Protein AF-A0AA97DB67-F1 (afdb_monomer_lite)

Structure (mmCIF, N/CA/C/O backbone):
data_AF-A0AA97DB67-F1
#
_entry.id   AF-A0AA97DB67-F1
#
loop_
_atom_site.group_PDB
_atom_site.id
_atom_site.type_symbol
_atom_site.label_atom_id
_atom_site.label_alt_id
_atom_site.label_comp_id
_atom_site.label_asym_id
_atom_site.label_entity_id
_atom_site.label_seq_id
_atom_site.pdbx_PDB_ins_code
_atom_site.Cartn_x
_atom_site.Cartn_y
_atom_site.Cartn_z
_atom_site.occupancy
_atom_site.B_iso_or_equiv
_atom_site.auth_seq_id
_atom_site.auth_comp_id
_atom_site.auth_asym_id
_atom_site.auth_atom_id
_atom_site.pdbx_PDB_model_num
ATOM 1 N N . MET A 1 1 ? -41.137 -0.841 46.042 1.00 40.62 1 MET A N 1
ATOM 2 C CA . MET A 1 1 ? -40.126 -1.482 45.175 1.00 40.62 1 MET A CA 1
ATOM 3 C C . MET A 1 1 ? -39.428 -0.383 44.397 1.00 40.62 1 MET A C 1
ATOM 5 O O . MET A 1 1 ? -40.043 0.208 43.521 1.00 40.62 1 MET A O 1
ATOM 9 N N . CYS A 1 2 ? -38.205 -0.026 44.783 1.00 34.84 2 CYS A N 1
ATOM 10 C CA . CYS A 1 2 ? -37.429 0.977 44.059 1.00 34.84 2 CYS A CA 1
ATOM 11 C C . CYS A 1 2 ? -36.874 0.317 42.796 1.00 34.84 2 CYS A C 1
ATOM 13 O O . CYS A 1 2 ? -36.071 -0.610 42.896 1.00 34.84 2 CYS A O 1
ATOM 15 N N . ALA A 1 3 ? -37.330 0.759 41.625 1.00 38.16 3 ALA A N 1
ATOM 16 C CA . ALA A 1 3 ? -36.708 0.386 40.365 1.00 38.16 3 ALA A CA 1
ATOM 17 C C . ALA A 1 3 ? -35.251 0.862 40.405 1.00 38.16 3 ALA A C 1
ATOM 19 O O . ALA A 1 3 ? -34.990 2.060 40.532 1.00 38.16 3 ALA A O 1
ATOM 20 N N . GLN A 1 4 ? -34.300 -0.072 40.361 1.00 34.00 4 GLN A N 1
ATOM 21 C CA . GLN A 1 4 ? -32.904 0.301 40.188 1.00 34.00 4 GLN A CA 1
ATOM 22 C C . GLN A 1 4 ? -32.753 0.975 38.819 1.00 34.00 4 GLN A C 1
ATOM 24 O O . GLN A 1 4 ? -33.283 0.456 37.831 1.00 34.00 4 GLN A O 1
ATOM 29 N N . PRO A 1 5 ? -32.057 2.120 38.724 1.00 38.72 5 PRO A N 1
ATOM 30 C CA . PRO A 1 5 ? -31.738 2.696 37.433 1.00 38.72 5 PRO A CA 1
ATOM 31 C C . PRO A 1 5 ? -30.864 1.698 36.671 1.00 38.72 5 PRO A C 1
ATOM 33 O O . PRO A 1 5 ? -29.766 1.354 37.107 1.00 38.72 5 PRO A O 1
ATOM 36 N N . ASN A 1 6 ? -31.382 1.219 35.541 1.00 38.25 6 ASN A N 1
ATOM 37 C CA . ASN A 1 6 ? -30.631 0.445 34.564 1.00 38.25 6 ASN A CA 1
ATOM 38 C C . ASN A 1 6 ? -29.360 1.247 34.225 1.00 38.25 6 ASN A C 1
ATOM 40 O O . ASN A 1 6 ? -29.502 2.403 33.802 1.00 38.25 6 ASN A O 1
ATOM 44 N N . PRO A 1 7 ? -28.138 0.731 34.461 1.00 40.41 7 PRO A N 1
ATOM 45 C CA . PRO A 1 7 ? -26.927 1.476 34.164 1.00 40.41 7 PRO A CA 1
ATOM 46 C C . PRO A 1 7 ? -26.903 1.699 32.658 1.00 40.41 7 PRO A C 1
ATOM 48 O O . PRO A 1 7 ? -26.677 0.776 31.880 1.00 40.41 7 PRO A O 1
ATOM 51 N N . ALA A 1 8 ? -27.212 2.930 32.247 1.00 41.78 8 ALA A N 1
ATOM 52 C CA . ALA A 1 8 ? -27.147 3.348 30.863 1.00 41.78 8 ALA A CA 1
ATOM 53 C C . ALA A 1 8 ? -25.780 2.927 30.323 1.00 41.78 8 ALA A C 1
ATOM 55 O O . ALA A 1 8 ? -24.752 3.412 30.804 1.00 41.78 8 ALA A O 1
ATOM 56 N N . ALA A 1 9 ? -25.792 1.985 29.376 1.00 40.84 9 ALA A N 1
ATOM 57 C CA . ALA A 1 9 ? -24.612 1.526 28.669 1.00 40.84 9 ALA A CA 1
ATOM 58 C C . ALA A 1 9 ? -23.765 2.750 28.320 1.00 40.84 9 ALA A C 1
ATOM 60 O O . ALA A 1 9 ? -24.252 3.694 27.692 1.00 40.84 9 ALA A O 1
ATOM 61 N N . THR A 1 10 ? -22.526 2.775 28.799 1.00 45.34 10 THR A N 1
ATOM 62 C CA . THR A 1 10 ? -21.541 3.808 28.490 1.00 45.34 10 THR A CA 1
ATOM 63 C C . THR A 1 10 ? -21.271 3.783 26.982 1.00 45.34 10 THR A C 1
ATOM 65 O O . THR A 1 10 ? -20.355 3.117 26.514 1.00 45.34 10 THR A O 1
ATOM 68 N N . LYS A 1 11 ? -22.123 4.478 26.215 1.00 52.59 11 LYS A N 1
ATOM 69 C CA . LYS A 1 11 ? -22.140 4.597 24.746 1.00 52.59 11 LYS A CA 1
ATOM 70 C C . LYS A 1 11 ? -20.952 5.414 24.210 1.00 52.59 11 LYS A C 1
ATOM 72 O O . LYS A 1 11 ? -21.162 6.433 23.573 1.00 52.59 11 LYS A O 1
ATOM 77 N N . ASN A 1 12 ? -19.712 5.033 24.516 1.00 57.47 12 ASN A N 1
ATOM 78 C CA . ASN A 1 12 ? -18.525 5.731 23.997 1.00 57.47 12 ASN A CA 1
ATOM 79 C C . ASN A 1 12 ? -17.340 4.806 23.655 1.00 57.47 12 ASN A C 1
ATOM 81 O O . ASN A 1 12 ? -16.305 5.313 23.231 1.00 57.47 12 ASN A O 1
ATOM 85 N N . GLU A 1 13 ? -17.436 3.482 23.841 1.00 63.50 13 GLU A N 1
ATOM 86 C CA . GLU A 1 13 ? -16.344 2.583 23.435 1.00 63.50 13 GLU A CA 1
ATOM 87 C C . GLU A 1 13 ? -16.399 2.348 21.921 1.00 63.50 13 GLU A C 1
ATOM 89 O O . GLU A 1 13 ? -17.410 1.890 21.386 1.00 63.50 13 GLU A O 1
ATOM 94 N N . ILE A 1 14 ? -15.306 2.682 21.235 1.00 76.25 14 ILE A N 1
ATOM 95 C CA . ILE A 1 14 ? -15.125 2.392 19.814 1.00 76.25 14 ILE A CA 1
ATOM 96 C C . ILE A 1 14 ? -14.555 0.981 19.724 1.00 76.25 14 ILE A C 1
ATOM 98 O O . ILE A 1 14 ? -13.436 0.747 20.180 1.00 76.25 14 ILE A O 1
ATOM 102 N N . GLN A 1 15 ? -15.287 0.036 19.137 1.00 78.00 15 GLN A N 1
ATOM 103 C CA . GLN A 1 15 ? -14.763 -1.319 18.951 1.00 78.00 15 GLN A CA 1
ATOM 104 C C . GLN A 1 15 ? -14.111 -1.433 17.576 1.00 78.00 15 GLN A C 1
ATOM 106 O O . GLN A 1 15 ? -14.716 -1.089 16.562 1.00 78.00 15 GLN A O 1
ATOM 111 N N . VAL A 1 16 ? -12.882 -1.938 17.537 1.00 78.56 16 VAL A N 1
ATOM 112 C CA . VAL A 1 16 ? -12.232 -2.323 16.283 1.00 78.56 16 VAL A CA 1
ATOM 113 C C . VAL A 1 16 ? -12.739 -3.710 15.912 1.00 78.56 16 VAL A C 1
ATOM 115 O O . VAL A 1 16 ? -12.598 -4.647 16.695 1.00 78.56 16 VAL A O 1
ATOM 118 N N . VAL A 1 17 ? -13.327 -3.851 14.727 1.00 80.56 17 VAL A N 1
ATOM 119 C CA . VAL A 1 17 ? -13.789 -5.141 14.209 1.00 80.56 17 VAL A CA 1
ATOM 120 C C . VAL A 1 17 ? -13.144 -5.463 12.874 1.00 80.56 17 VAL A C 1
ATOM 122 O O . VAL A 1 17 ? -12.945 -4.593 12.023 1.00 80.56 17 VAL A O 1
ATOM 125 N N . SER A 1 18 ? -12.841 -6.745 12.674 1.00 79.25 18 SER A N 1
ATOM 126 C CA . SER A 1 18 ? -12.440 -7.230 11.358 1.00 79.25 18 SER A CA 1
ATOM 127 C C . SER A 1 18 ? -13.618 -7.113 10.392 1.00 79.25 18 SER A C 1
ATOM 129 O O . SER A 1 18 ? -14.751 -7.479 10.711 1.00 79.25 18 SER A O 1
ATOM 131 N N . ALA A 1 19 ? -13.349 -6.593 9.200 1.00 71.06 19 ALA A N 1
ATOM 132 C CA . ALA A 1 19 ? -14.320 -6.533 8.121 1.00 71.06 19 ALA A CA 1
ATOM 133 C C . ALA A 1 19 ? -14.323 -7.814 7.266 1.00 71.06 19 ALA A C 1
ATOM 135 O O . ALA A 1 19 ? -15.286 -8.036 6.545 1.00 71.06 19 ALA A O 1
ATOM 136 N N . GLY A 1 20 ? -13.308 -8.681 7.373 1.00 65.88 20 GLY A N 1
ATOM 137 C CA . GLY A 1 20 ? -13.280 -9.959 6.651 1.00 65.88 20 GLY A CA 1
ATOM 138 C C . GLY A 1 20 ? -13.068 -9.827 5.139 1.00 65.88 20 GLY A C 1
ATOM 139 O O . GLY A 1 20 ? -13.619 -10.620 4.382 1.00 65.88 20 GLY A O 1
ATOM 140 N N . ASN A 1 21 ? -12.268 -8.847 4.697 1.00 78.56 21 ASN A N 1
ATOM 141 C CA . ASN A 1 21 ? -11.981 -8.568 3.284 1.00 78.56 21 ASN A CA 1
ATOM 142 C C . ASN A 1 21 ? -13.246 -8.265 2.458 1.00 78.56 21 ASN A C 1
ATOM 144 O O . ASN A 1 21 ? -13.467 -8.879 1.411 1.00 78.56 21 ASN A O 1
ATOM 148 N N . VAL A 1 22 ? -14.071 -7.315 2.916 1.00 80.25 22 VAL A N 1
ATOM 149 C CA . VAL A 1 22 ? -15.245 -6.873 2.142 1.00 80.25 22 VAL A CA 1
ATOM 150 C C . VAL A 1 22 ? -14.755 -6.274 0.820 1.00 80.25 22 VAL A C 1
ATOM 152 O O . VAL A 1 22 ? -13.939 -5.350 0.866 1.00 80.25 22 VAL A O 1
ATOM 155 N N . PRO A 1 23 ? -15.205 -6.777 -0.344 1.00 77.31 23 PRO A N 1
ATOM 156 C CA . PRO A 1 23 ? -14.847 -6.193 -1.632 1.00 77.31 23 PRO A CA 1
ATOM 157 C C . PRO A 1 23 ? -15.266 -4.723 -1.704 1.00 77.31 23 PRO A C 1
ATOM 159 O O . PRO A 1 23 ? -16.354 -4.371 -1.246 1.00 77.31 23 PRO A O 1
ATOM 162 N N . THR A 1 24 ? -14.425 -3.873 -2.291 1.00 72.69 24 THR A N 1
ATOM 163 C CA . THR A 1 24 ? -14.789 -2.476 -2.555 1.00 72.69 24 THR A CA 1
ATOM 164 C C . THR A 1 24 ? -15.563 -2.403 -3.874 1.00 72.69 24 THR A C 1
ATOM 166 O O . THR A 1 24 ? -15.276 -3.143 -4.817 1.00 72.69 24 THR A O 1
ATOM 169 N N . SER A 1 25 ? -16.607 -1.573 -3.937 1.00 60.91 25 SER A N 1
ATOM 170 C CA . SER A 1 25 ? -17.470 -1.470 -5.126 1.00 60.91 25 SER A CA 1
ATOM 171 C C . SER A 1 25 ? -16.945 -0.495 -6.178 1.00 60.91 25 SER A C 1
ATOM 173 O O . SER A 1 25 ? -17.447 -0.495 -7.298 1.00 60.91 25 SER A O 1
ATOM 175 N N . ASN A 1 26 ? -15.979 0.359 -5.823 1.00 53.38 26 ASN A N 1
ATOM 176 C CA . ASN A 1 26 ? -15.767 1.615 -6.545 1.00 53.38 26 ASN A CA 1
ATOM 177 C C . ASN A 1 26 ? -14.457 1.704 -7.331 1.00 53.38 26 ASN A C 1
ATOM 179 O O . ASN A 1 26 ? -14.334 2.610 -8.151 1.00 53.38 26 ASN A O 1
ATOM 183 N N . TYR A 1 27 ? -13.502 0.787 -7.150 1.00 55.12 27 TYR A N 1
ATOM 184 C CA . TYR A 1 27 ? -12.244 0.846 -7.897 1.00 55.12 27 TYR A CA 1
ATOM 185 C C . TYR A 1 27 ? -11.541 -0.518 -7.949 1.00 55.12 27 TYR A C 1
ATOM 187 O O . TYR A 1 27 ? -10.580 -0.786 -7.234 1.00 55.12 27 TYR A O 1
ATOM 195 N N . TYR A 1 28 ? -12.034 -1.422 -8.799 1.00 56.22 28 TYR A N 1
ATOM 196 C CA . TYR A 1 28 ? -11.267 -2.615 -9.155 1.00 56.22 28 TYR A CA 1
ATOM 197 C C . TYR A 1 28 ? -10.369 -2.276 -10.343 1.00 56.22 28 TYR A C 1
ATOM 199 O O . TYR A 1 28 ? -10.778 -2.427 -11.493 1.00 56.22 28 TYR A O 1
ATOM 207 N N . ASP A 1 29 ? -9.150 -1.811 -10.071 1.00 65.62 29 ASP A N 1
ATOM 208 C CA . ASP A 1 29 ? -8.084 -1.935 -11.058 1.00 65.62 29 ASP A CA 1
ATOM 209 C C . ASP A 1 29 ? -7.429 -3.316 -10.867 1.00 65.62 29 ASP A C 1
ATOM 211 O O . ASP A 1 29 ? -6.634 -3.494 -9.934 1.00 65.62 29 ASP A O 1
ATOM 215 N N . PRO A 1 30 ? -7.743 -4.318 -11.719 1.00 68.31 30 PRO A N 1
ATOM 216 C CA . PRO A 1 30 ? -7.168 -5.659 -11.608 1.00 68.31 30 PRO A CA 1
ATOM 217 C C . PRO A 1 30 ? -5.641 -5.646 -11.605 1.00 68.31 30 PRO A C 1
ATOM 219 O O . PRO A 1 30 ? -5.017 -6.593 -11.126 1.00 68.31 30 PRO A O 1
ATOM 222 N N . LYS A 1 31 ? -5.027 -4.589 -12.143 1.00 73.81 31 LYS A N 1
ATOM 223 C CA . LYS A 1 31 ? -3.583 -4.482 -12.262 1.00 73.81 31 LYS A CA 1
ATOM 224 C C . LYS A 1 31 ? -2.894 -4.133 -10.943 1.00 73.81 31 LYS A C 1
ATOM 226 O O . LYS A 1 31 ? -1.682 -4.320 -10.874 1.00 73.81 31 LYS A O 1
ATOM 231 N N . LEU A 1 32 ? -3.603 -3.601 -9.941 1.00 76.75 32 LEU A N 1
ATOM 232 C CA . LEU A 1 32 ? -3.024 -3.173 -8.653 1.00 76.75 32 LEU A CA 1
ATOM 233 C C . LEU A 1 32 ? -3.043 -4.281 -7.593 1.00 76.75 32 LEU A C 1
ATOM 235 O O . LEU A 1 32 ? -2.363 -4.179 -6.576 1.00 76.75 32 LEU A O 1
ATOM 239 N N . GLY A 1 33 ? -3.807 -5.347 -7.835 1.00 82.44 33 GLY A N 1
ATOM 240 C CA . GLY A 1 33 ? -4.113 -6.377 -6.850 1.00 82.44 33 GLY A CA 1
ATOM 241 C C . GLY A 1 33 ? -5.518 -6.213 -6.269 1.00 82.44 33 GLY A C 1
ATOM 242 O O . GLY A 1 33 ? -6.233 -5.252 -6.540 1.00 82.44 33 GLY A O 1
ATOM 243 N N . LYS A 1 34 ? -5.957 -7.199 -5.483 1.00 88.31 34 LYS A N 1
ATOM 244 C CA . LYS A 1 34 ? -7.304 -7.192 -4.901 1.00 88.31 34 LYS A CA 1
ATOM 245 C C . LYS A 1 34 ? -7.380 -6.167 -3.765 1.00 88.31 34 LYS A C 1
ATOM 247 O O . LYS A 1 34 ? -6.725 -6.363 -2.745 1.00 88.31 34 LYS A O 1
ATOM 252 N N . ILE A 1 35 ? -8.207 -5.135 -3.920 1.00 89.00 35 ILE A N 1
ATOM 253 C CA . ILE A 1 35 ? -8.467 -4.095 -2.912 1.00 89.00 35 ILE A CA 1
ATOM 254 C C . ILE A 1 35 ? -9.733 -4.448 -2.111 1.00 89.00 35 ILE A C 1
ATOM 256 O O . ILE A 1 35 ? -10.710 -4.958 -2.665 1.00 89.00 35 ILE A O 1
ATOM 260 N N . VAL A 1 36 ? -9.695 -4.257 -0.791 1.00 89.31 36 VAL A N 1
ATOM 261 C CA . VAL A 1 36 ? -10.745 -4.657 0.161 1.00 89.31 36 VAL A CA 1
ATOM 262 C C . VAL A 1 36 ? -10.819 -3.697 1.350 1.00 89.31 36 VAL A C 1
ATOM 264 O O . VAL A 1 36 ? -9.853 -3.015 1.676 1.00 89.31 36 VAL A O 1
ATOM 267 N N . TYR A 1 37 ? -11.925 -3.732 2.089 1.00 87.06 37 TYR A N 1
ATOM 268 C CA . TYR A 1 37 ? -11.957 -3.248 3.469 1.00 87.06 37 TYR A CA 1
ATOM 269 C C . TYR A 1 37 ? -11.566 -4.386 4.422 1.00 87.06 37 TYR A C 1
ATOM 271 O O . TYR A 1 37 ? -12.272 -5.396 4.526 1.00 87.06 37 TYR A O 1
ATOM 279 N N . LYS A 1 38 ? -10.446 -4.230 5.142 1.00 87.12 38 LYS A N 1
ATOM 280 C CA . LYS A 1 38 ? -9.985 -5.197 6.164 1.00 87.12 38 LYS A CA 1
ATOM 281 C C . LYS A 1 38 ? -10.529 -4.922 7.557 1.00 87.12 38 LYS A C 1
ATOM 283 O O . LYS A 1 38 ? -10.743 -5.858 8.331 1.00 87.12 38 LYS A O 1
ATOM 288 N N . THR A 1 39 ? -10.807 -3.657 7.849 1.00 82.00 39 THR A N 1
ATOM 289 C CA . THR A 1 39 ? -11.108 -3.193 9.202 1.00 82.00 39 THR A CA 1
ATOM 290 C C . THR A 1 39 ? -12.284 -2.229 9.190 1.00 82.00 39 THR A C 1
ATOM 292 O O . THR A 1 39 ? -12.458 -1.443 8.260 1.00 82.00 39 THR A O 1
ATOM 295 N N . ALA A 1 40 ? -13.097 -2.292 10.238 1.00 84.31 40 ALA A N 1
ATOM 296 C CA . ALA A 1 40 ? -14.152 -1.331 10.503 1.00 84.31 40 ALA A CA 1
ATOM 297 C C . ALA A 1 40 ? -14.166 -0.954 11.990 1.00 84.31 40 ALA A C 1
ATOM 299 O O . ALA A 1 40 ? -13.709 -1.708 12.849 1.00 84.31 40 ALA A O 1
ATOM 300 N N . LEU A 1 41 ? -14.711 0.217 12.290 1.00 81.50 41 LEU A N 1
ATOM 301 C CA . LEU A 1 41 ? -14.983 0.685 13.640 1.00 81.50 41 LEU A CA 1
ATOM 302 C C . LEU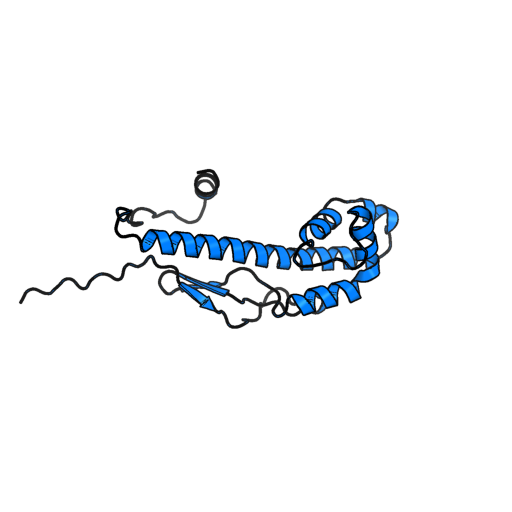 A 1 41 ? -16.481 0.564 13.918 1.00 81.50 41 LEU A C 1
ATOM 304 O O . LEU A 1 41 ? -17.299 1.082 13.161 1.00 81.50 41 LEU A O 1
ATOM 308 N N . LEU A 1 42 ? -16.849 -0.095 15.012 1.00 79.12 42 LEU A N 1
ATOM 309 C CA . LEU A 1 42 ? -18.200 -0.026 15.557 1.00 79.12 42 LEU A CA 1
ATOM 310 C C . LEU A 1 42 ? -18.274 1.151 16.523 1.00 79.12 42 LEU A C 1
ATOM 312 O O . LEU A 1 42 ? -17.622 1.154 17.569 1.00 79.12 42 LEU A O 1
ATOM 316 N N . VAL A 1 43 ? -19.095 2.134 16.175 1.00 75.00 43 VAL A N 1
ATOM 317 C CA . VAL A 1 43 ? -19.375 3.305 17.006 1.00 75.00 43 VAL A CA 1
ATOM 318 C C . VAL A 1 43 ? -20.873 3.324 17.251 1.00 75.00 43 VAL A C 1
ATOM 320 O O . VAL A 1 43 ? -21.651 3.388 16.310 1.00 75.00 43 VAL A O 1
ATOM 323 N N . ASN A 1 44 ? -21.299 3.213 18.511 1.00 71.69 44 ASN A N 1
ATOM 324 C CA . ASN A 1 44 ? -22.722 3.193 18.887 1.00 71.69 44 ASN A CA 1
ATOM 325 C C . ASN A 1 44 ? -23.571 2.112 18.185 1.00 71.69 44 ASN A C 1
ATOM 327 O O . ASN A 1 44 ? -24.779 2.275 18.039 1.00 71.69 44 ASN A O 1
ATOM 331 N N . GLY A 1 45 ? -22.952 0.996 17.791 1.00 71.56 45 GLY A N 1
ATOM 332 C CA . GLY A 1 45 ? -23.613 -0.089 17.057 1.00 71.56 45 GLY A CA 1
ATOM 333 C C . GLY A 1 45 ? -23.602 0.082 15.534 1.00 71.56 45 GLY A C 1
ATOM 334 O O . GLY A 1 45 ? -24.000 -0.841 14.830 1.00 71.56 45 GLY A O 1
ATOM 335 N N . GLU A 1 46 ? -23.097 1.203 15.017 1.00 77.31 46 GLU A N 1
ATOM 336 C CA . GLU A 1 46 ? -22.949 1.444 13.582 1.00 77.31 46 GLU A CA 1
ATOM 337 C C . GLU A 1 46 ? -21.551 1.053 13.099 1.00 77.31 46 GLU A C 1
ATOM 339 O O . GLU A 1 46 ? -20.536 1.428 13.696 1.00 77.31 46 GLU A O 1
ATOM 344 N N . LYS A 1 47 ? -21.494 0.289 12.003 1.00 81.94 47 LYS A N 1
ATOM 345 C CA . LYS A 1 47 ? -20.249 -0.190 11.395 1.00 81.94 47 LYS A CA 1
ATOM 346 C C . LYS A 1 47 ? -19.723 0.837 10.394 1.00 81.94 47 LYS A C 1
ATOM 348 O O . LYS A 1 47 ? -20.345 1.078 9.366 1.00 81.94 47 LYS A O 1
ATOM 353 N N . ASN A 1 48 ? -18.542 1.374 10.673 1.00 83.00 48 ASN A N 1
ATOM 354 C CA . ASN A 1 48 ? -17.850 2.363 9.856 1.00 83.00 48 ASN A CA 1
ATOM 355 C C . ASN A 1 48 ? -16.595 1.719 9.265 1.00 83.00 48 ASN A C 1
ATOM 357 O O . ASN A 1 48 ? -15.637 1.461 9.994 1.00 83.00 48 ASN A O 1
ATOM 361 N N . TYR A 1 49 ? -16.601 1.400 7.971 1.00 86.69 49 TYR A N 1
ATOM 362 C CA . TYR A 1 49 ? -15.410 0.859 7.312 1.00 86.69 49 TYR A CA 1
ATOM 363 C C . TYR A 1 49 ? -14.280 1.889 7.318 1.00 86.69 49 TYR A C 1
ATOM 365 O O . TYR A 1 49 ? -14.519 3.088 7.173 1.00 86.69 49 TYR A O 1
ATOM 373 N N . LEU A 1 50 ? -13.058 1.408 7.531 1.00 89.50 50 LEU A N 1
ATOM 374 C CA . LEU A 1 50 ? -11.861 2.219 7.349 1.00 89.50 50 LEU A CA 1
ATOM 375 C C . LEU A 1 50 ? -11.519 2.350 5.854 1.00 89.50 50 LEU A C 1
ATOM 377 O O . LEU A 1 50 ? -12.289 1.901 5.007 1.00 89.50 50 LEU A O 1
ATOM 381 N N . PHE A 1 51 ? -10.386 2.972 5.525 1.00 90.69 51 PHE A N 1
ATOM 382 C CA . PHE A 1 51 ? -9.959 3.134 4.137 1.00 90.69 51 PHE A CA 1
ATOM 383 C C . PHE A 1 51 ? -9.651 1.791 3.463 1.00 90.69 51 PHE A C 1
ATOM 385 O O . PHE A 1 51 ? -9.457 0.765 4.127 1.00 90.69 51 PHE A O 1
ATOM 392 N N . GLU A 1 52 ? -9.630 1.814 2.135 1.00 90.31 52 GLU A N 1
ATOM 393 C CA . GLU A 1 52 ? -9.387 0.648 1.294 1.00 90.31 52 GLU A CA 1
ATOM 394 C C . GLU A 1 52 ? -7.935 0.188 1.394 1.00 90.31 52 GLU A C 1
ATOM 396 O O . GLU A 1 52 ? -7.020 0.998 1.500 1.00 90.31 52 GLU A O 1
ATOM 401 N N . THR A 1 53 ? -7.702 -1.124 1.366 1.00 91.56 53 THR A N 1
ATOM 402 C CA . THR A 1 53 ? -6.341 -1.660 1.419 1.00 91.56 53 THR A CA 1
ATOM 403 C C . THR A 1 53 ? -6.163 -2.903 0.558 1.00 91.56 53 THR A C 1
ATOM 405 O O . THR A 1 53 ? -7.133 -3.535 0.134 1.00 91.56 53 THR A O 1
ATOM 408 N N . PHE A 1 54 ? -4.917 -3.286 0.274 1.00 92.00 54 PHE A N 1
ATOM 409 C CA . PHE A 1 54 ? -4.644 -4.523 -0.456 1.00 92.00 54 PHE A CA 1
ATOM 410 C C . PHE A 1 54 ? -4.997 -5.740 0.392 1.00 92.00 54 PHE A C 1
ATOM 412 O O . PHE A 1 54 ? -4.524 -5.870 1.520 1.00 92.00 54 PHE A O 1
ATOM 419 N N . ALA A 1 55 ? -5.755 -6.685 -0.167 1.00 90.94 55 ALA A N 1
ATOM 420 C CA . ALA A 1 55 ? -6.034 -7.978 0.452 1.00 90.94 55 ALA A CA 1
ATOM 421 C C . ALA A 1 55 ? -4.728 -8.709 0.800 1.00 90.94 55 ALA A C 1
ATOM 423 O O . ALA A 1 55 ? -4.569 -9.174 1.930 1.00 90.94 55 ALA A O 1
ATOM 424 N N . ASP A 1 56 ? -3.776 -8.701 -0.134 1.00 91.81 56 ASP A N 1
ATOM 425 C CA . ASP A 1 56 ? -2.413 -9.204 0.030 1.00 91.81 56 ASP A CA 1
ATOM 426 C C . ASP A 1 56 ? -1.410 -8.123 -0.418 1.00 91.81 56 ASP A C 1
ATOM 428 O O . ASP A 1 56 ? -1.163 -7.970 -1.619 1.00 91.81 56 ASP A O 1
ATOM 432 N N . PRO A 1 57 ? -0.864 -7.332 0.526 1.00 92.81 57 PRO A N 1
ATOM 433 C CA . PRO A 1 57 ? 0.108 -6.294 0.208 1.00 92.81 57 PRO A CA 1
ATOM 434 C C . PRO A 1 57 ? 1.371 -6.854 -0.450 1.00 92.81 57 PRO A C 1
ATOM 436 O O . PRO A 1 57 ? 1.855 -6.270 -1.413 1.00 92.81 57 PRO A O 1
ATOM 439 N N . ALA A 1 58 ? 1.888 -7.996 0.011 1.00 93.56 58 ALA A N 1
ATOM 440 C CA . ALA A 1 58 ? 3.120 -8.566 -0.531 1.00 93.56 58 ALA A CA 1
ATOM 441 C C . ALA A 1 58 ? 2.946 -8.928 -2.013 1.00 93.56 58 ALA A C 1
ATOM 443 O O . ALA A 1 58 ? 3.754 -8.523 -2.851 1.00 93.56 58 ALA A O 1
ATOM 444 N N . ALA A 1 59 ? 1.832 -9.586 -2.349 1.00 92.38 59 ALA A N 1
ATOM 445 C CA . ALA A 1 59 ? 1.491 -9.882 -3.735 1.00 92.38 59 ALA A CA 1
ATOM 446 C C . ALA A 1 59 ? 1.286 -8.610 -4.578 1.00 92.38 59 ALA A C 1
ATOM 448 O O . ALA A 1 59 ? 1.691 -8.583 -5.740 1.00 92.38 59 ALA A O 1
ATOM 449 N N . ALA A 1 60 ? 0.692 -7.552 -4.012 1.00 93.38 60 ALA A N 1
ATOM 450 C CA . ALA A 1 60 ? 0.506 -6.275 -4.705 1.00 93.38 60 ALA A CA 1
ATOM 451 C C . ALA A 1 60 ? 1.850 -5.594 -5.031 1.00 93.38 60 ALA A C 1
ATOM 453 O O . ALA A 1 60 ? 2.084 -5.195 -6.173 1.00 93.38 60 ALA A O 1
ATOM 454 N N . PHE A 1 61 ? 2.770 -5.536 -4.062 1.00 95.38 61 PHE A N 1
ATOM 455 C CA . PHE A 1 61 ? 4.128 -5.024 -4.267 1.00 95.38 61 PHE A CA 1
ATOM 456 C C . PHE A 1 61 ? 4.885 -5.827 -5.333 1.00 95.38 61 PHE A C 1
ATOM 458 O O . PHE A 1 61 ? 5.503 -5.240 -6.224 1.00 95.38 61 PHE A O 1
ATOM 465 N N . ASP A 1 62 ? 4.813 -7.158 -5.290 1.00 93.62 62 ASP A N 1
ATOM 466 C CA . ASP A 1 62 ? 5.458 -8.020 -6.284 1.00 93.62 62 ASP A CA 1
ATOM 467 C C . ASP A 1 62 ? 4.864 -7.852 -7.687 1.00 93.62 62 ASP A C 1
ATOM 469 O O . ASP A 1 62 ? 5.600 -7.851 -8.679 1.00 93.62 62 ASP A O 1
ATOM 473 N N . ALA A 1 63 ? 3.542 -7.698 -7.788 1.00 92.69 63 ALA A N 1
ATOM 474 C CA . ALA A 1 63 ? 2.861 -7.464 -9.055 1.00 92.69 63 ALA A CA 1
ATOM 475 C C . ALA A 1 63 ? 3.303 -6.137 -9.684 1.00 92.69 63 ALA A C 1
ATOM 477 O O . ALA A 1 63 ? 3.691 -6.113 -10.853 1.00 92.69 63 ALA A O 1
ATOM 478 N N . VAL A 1 64 ? 3.325 -5.055 -8.901 1.00 94.00 64 VAL A N 1
ATOM 479 C CA . VAL A 1 64 ? 3.743 -3.727 -9.369 1.00 94.00 64 VAL A CA 1
ATOM 480 C C . VAL A 1 64 ? 5.215 -3.706 -9.776 1.00 94.00 64 VAL A C 1
ATOM 482 O O . VAL A 1 64 ? 5.541 -3.201 -10.849 1.00 94.00 64 VAL A O 1
ATOM 485 N N . LYS A 1 65 ? 6.104 -4.345 -9.004 1.00 94.56 65 LYS A N 1
ATOM 486 C CA . LYS A 1 65 ? 7.523 -4.492 -9.378 1.00 94.56 65 LYS A CA 1
ATOM 487 C C . LYS A 1 65 ? 7.714 -5.148 -10.737 1.00 94.56 65 LYS A C 1
ATOM 489 O O . LYS A 1 65 ? 8.566 -4.717 -11.506 1.00 94.56 65 LYS A O 1
ATOM 494 N N . LYS A 1 66 ? 6.944 -6.201 -11.025 1.00 92.75 66 LYS A N 1
ATOM 495 C CA . LYS A 1 66 ? 7.022 -6.932 -12.297 1.00 92.75 66 LYS A CA 1
ATOM 496 C C . LYS A 1 66 ? 6.416 -6.128 -13.444 1.00 92.75 66 LYS A C 1
ATOM 498 O O . LYS A 1 66 ? 7.009 -6.061 -14.516 1.00 92.75 66 LYS A O 1
ATOM 503 N N . ARG A 1 67 ? 5.247 -5.524 -13.218 1.00 91.94 67 ARG A N 1
ATOM 504 C CA . ARG A 1 67 ? 4.493 -4.758 -14.219 1.00 91.94 67 ARG A CA 1
ATOM 505 C C . ARG A 1 67 ? 5.239 -3.495 -14.655 1.00 91.94 67 ARG A C 1
ATOM 507 O O . ARG A 1 67 ? 5.347 -3.232 -15.852 1.00 91.94 67 ARG A O 1
ATOM 514 N N . ASP A 1 68 ? 5.796 -2.762 -13.691 1.00 91.44 68 ASP A N 1
ATOM 515 C CA . ASP A 1 68 ? 6.337 -1.412 -13.890 1.00 91.44 68 ASP A CA 1
ATOM 516 C C . ASP A 1 68 ? 7.850 -1.326 -13.694 1.00 91.44 68 ASP A C 1
ATOM 518 O O . ASP A 1 68 ? 8.381 -0.250 -13.435 1.00 91.44 68 ASP A O 1
ATOM 522 N N . ALA A 1 69 ? 8.563 -2.444 -13.856 1.00 91.81 69 ALA A N 1
ATOM 523 C CA . ALA A 1 69 ? 10.001 -2.550 -13.599 1.00 91.81 69 ALA A CA 1
ATOM 524 C C . ALA A 1 69 ? 10.831 -1.412 -14.227 1.00 91.81 69 ALA A C 1
ATOM 526 O O . ALA A 1 69 ? 11.700 -0.843 -13.569 1.00 91.81 69 ALA A O 1
ATOM 527 N N . ALA A 1 70 ? 10.545 -1.053 -15.484 1.00 88.69 70 ALA A N 1
ATOM 528 C CA . ALA A 1 70 ? 11.273 -0.005 -16.200 1.00 88.69 70 ALA A CA 1
ATOM 529 C C . ALA A 1 70 ? 11.056 1.386 -15.581 1.00 88.69 70 ALA A C 1
ATOM 531 O O . ALA A 1 70 ? 12.017 2.113 -15.333 1.00 88.69 70 ALA A O 1
ATOM 532 N N . TYR A 1 71 ? 9.805 1.733 -15.283 1.00 90.12 71 TYR A N 1
ATOM 533 C CA . TYR A 1 71 ? 9.470 3.016 -14.675 1.00 90.12 71 TYR A CA 1
ATOM 534 C C . TYR A 1 71 ? 9.939 3.087 -13.213 1.00 90.12 71 TYR A C 1
ATOM 536 O O . TYR A 1 71 ? 10.478 4.098 -12.770 1.00 90.12 71 TYR A O 1
ATOM 544 N N . LEU A 1 72 ? 9.845 1.982 -12.471 1.00 92.88 72 LEU A N 1
ATOM 545 C CA . LEU A 1 72 ? 10.386 1.881 -11.117 1.00 92.88 72 LEU A CA 1
ATOM 546 C C . LEU A 1 72 ? 11.916 1.984 -11.084 1.00 92.88 72 LEU A C 1
ATOM 548 O O . LEU A 1 72 ? 12.435 2.572 -10.143 1.00 92.88 72 LEU A O 1
ATOM 552 N N . SER A 1 73 ? 12.634 1.476 -12.093 1.00 92.12 73 SER A N 1
ATOM 553 C CA . SER A 1 73 ? 14.088 1.685 -12.238 1.00 92.12 73 SER A CA 1
ATOM 554 C C . SER A 1 73 ? 14.425 3.160 -12.479 1.00 92.12 73 SER A C 1
ATOM 556 O O . SER A 1 73 ? 15.393 3.682 -11.925 1.00 92.12 73 SER A O 1
ATOM 558 N N . PHE A 1 74 ? 13.614 3.866 -13.271 1.00 89.12 74 PHE A N 1
ATOM 559 C CA . PHE A 1 74 ? 13.750 5.314 -13.427 1.00 89.12 74 PHE A CA 1
ATOM 560 C C . PHE A 1 74 ? 13.552 6.041 -12.086 1.00 89.12 74 PHE A C 1
ATOM 562 O O . PHE A 1 74 ? 14.405 6.836 -11.683 1.00 89.12 74 PHE A O 1
ATOM 569 N N . LEU A 1 75 ? 12.480 5.720 -11.353 1.00 91.38 75 LEU A N 1
ATOM 570 C CA . LEU A 1 75 ? 12.225 6.316 -10.041 1.00 91.38 75 LEU A CA 1
ATOM 571 C C . LEU A 1 75 ? 13.325 5.981 -9.031 1.00 91.38 75 LEU A C 1
ATOM 573 O O . LEU A 1 75 ? 13.770 6.882 -8.325 1.00 91.38 75 LEU A O 1
ATOM 577 N N . SER A 1 76 ? 13.801 4.733 -8.980 1.00 94.25 76 SER A N 1
ATOM 578 C CA . SER A 1 76 ? 14.831 4.301 -8.029 1.00 94.25 76 SER A CA 1
ATOM 579 C C . SER A 1 76 ? 16.140 5.062 -8.242 1.00 94.25 76 SER A C 1
ATOM 581 O O . SER A 1 76 ? 16.726 5.547 -7.277 1.00 94.25 76 SER A O 1
ATOM 583 N N . LYS A 1 77 ? 16.545 5.276 -9.503 1.00 92.12 77 LYS A N 1
ATOM 584 C CA . LYS A 1 77 ? 17.691 6.129 -9.860 1.00 92.12 77 LYS A CA 1
ATOM 585 C C . LYS A 1 77 ? 17.508 7.564 -9.376 1.00 92.12 77 LYS A C 1
ATOM 587 O O . LYS A 1 77 ? 18.440 8.137 -8.819 1.0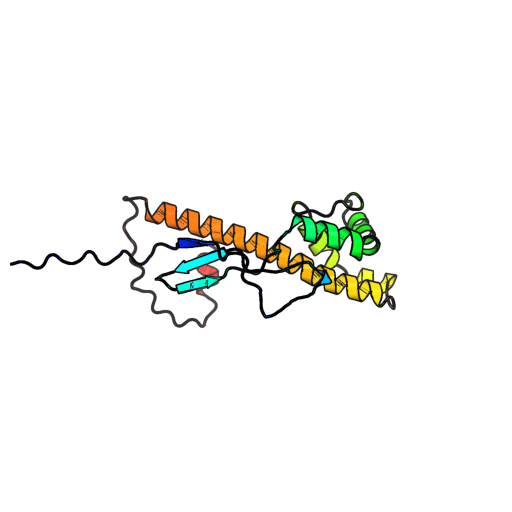0 92.12 77 LYS A O 1
ATOM 592 N N . LYS A 1 78 ? 16.306 8.125 -9.540 1.00 88.50 78 LYS A N 1
ATOM 593 C CA . LYS A 1 78 ? 15.991 9.495 -9.113 1.00 88.50 78 LYS A CA 1
ATOM 594 C C . LYS A 1 78 ? 16.120 9.692 -7.599 1.00 88.50 78 LYS A C 1
ATOM 596 O O . LYS A 1 78 ? 16.553 10.754 -7.164 1.00 88.50 78 LYS A O 1
ATOM 601 N N . ILE A 1 79 ? 15.761 8.684 -6.805 1.00 93.62 79 ILE A N 1
ATOM 602 C CA . ILE A 1 79 ? 15.796 8.750 -5.332 1.00 93.62 79 ILE A CA 1
ATOM 603 C C . ILE A 1 79 ? 17.020 8.076 -4.698 1.00 93.62 79 ILE A C 1
ATOM 605 O O . ILE A 1 79 ? 17.110 8.024 -3.473 1.00 93.62 79 ILE A O 1
ATOM 609 N N . GLY A 1 80 ? 17.953 7.557 -5.503 1.00 94.19 80 GLY A N 1
ATOM 610 C CA . GLY A 1 80 ? 19.148 6.862 -5.012 1.00 94.19 80 GLY A CA 1
ATOM 611 C C . GLY A 1 80 ? 18.854 5.535 -4.301 1.00 94.19 80 GLY A C 1
ATOM 612 O O . GLY A 1 80 ? 19.627 5.113 -3.443 1.00 94.19 80 GLY A O 1
ATOM 613 N N . GLU A 1 81 ? 17.738 4.886 -4.625 1.00 95.00 81 GLU A N 1
ATOM 614 C CA . GLU A 1 81 ? 17.364 3.579 -4.083 1.00 95.00 81 GLU A CA 1
ATOM 615 C C . GLU A 1 81 ? 17.862 2.445 -5.002 1.00 95.00 81 GLU A C 1
ATOM 617 O O . GLU A 1 81 ? 17.918 2.624 -6.225 1.00 95.00 81 GLU A O 1
ATOM 622 N N . PRO A 1 82 ? 18.195 1.258 -4.458 1.00 95.62 82 PRO A N 1
ATOM 623 C CA . PRO A 1 82 ? 18.536 0.102 -5.282 1.00 95.62 82 PRO A CA 1
ATOM 624 C C . PRO A 1 82 ? 17.398 -0.258 -6.246 1.00 95.62 82 PRO A C 1
ATOM 626 O O . PRO A 1 82 ? 16.219 -0.178 -5.895 1.00 95.62 82 PRO A O 1
ATOM 629 N N . GLU A 1 83 ? 17.732 -0.686 -7.463 1.00 92.44 83 GLU A N 1
ATOM 630 C CA . GLU A 1 83 ? 16.710 -1.099 -8.428 1.00 92.44 83 GLU A CA 1
ATOM 631 C C . GLU A 1 83 ? 15.864 -2.256 -7.869 1.00 92.44 83 GLU A C 1
ATOM 633 O O . GLU A 1 83 ? 16.376 -3.198 -7.265 1.00 92.44 83 GLU A O 1
ATOM 638 N N . GLY A 1 84 ? 14.542 -2.169 -8.042 1.00 89.25 84 GLY A N 1
ATOM 639 C CA . GLY A 1 84 ? 13.604 -3.168 -7.521 1.00 89.25 84 GLY A CA 1
ATOM 640 C C . GLY A 1 84 ? 13.375 -3.124 -6.002 1.00 89.25 84 GLY A C 1
ATOM 641 O O . GLY A 1 84 ? 12.657 -3.982 -5.481 1.00 89.25 84 GLY A O 1
ATOM 642 N N . SER A 1 85 ? 13.918 -2.129 -5.284 1.00 95.12 85 SER A N 1
ATOM 643 C CA . SER A 1 85 ? 13.813 -2.033 -3.818 1.00 95.12 85 SER A CA 1
ATOM 644 C C . SER A 1 85 ? 12.441 -1.612 -3.287 1.00 95.12 85 SER A C 1
ATOM 646 O O . SER A 1 85 ? 12.276 -1.545 -2.069 1.00 95.12 85 SER A O 1
ATOM 648 N N . LEU A 1 86 ? 11.466 -1.305 -4.153 1.00 97.06 86 LEU A N 1
ATOM 649 C CA . LEU A 1 86 ? 10.130 -0.862 -3.740 1.00 97.06 86 LEU A CA 1
ATOM 650 C C . LEU A 1 86 ? 9.547 -1.794 -2.657 1.00 97.06 86 LEU A C 1
ATOM 652 O O . LEU A 1 86 ? 9.550 -3.013 -2.787 1.00 97.06 86 LEU A O 1
ATOM 656 N N . SER A 1 87 ? 9.050 -1.247 -1.561 1.00 96.44 87 SER A N 1
ATOM 657 C CA . SER A 1 87 ? 8.568 -2.021 -0.417 1.00 96.44 87 SER A CA 1
ATOM 658 C C . SER A 1 87 ? 7.660 -1.173 0.463 1.00 96.44 87 SER A C 1
ATOM 660 O O . SER A 1 87 ? 7.595 0.048 0.318 1.00 96.44 87 SER A O 1
ATOM 662 N N . GLU A 1 88 ? 7.020 -1.803 1.446 1.00 94.50 88 GLU A N 1
ATOM 663 C CA . GLU A 1 88 ? 6.234 -1.094 2.458 1.00 94.50 88 GLU A CA 1
ATOM 664 C C . GLU A 1 88 ? 7.065 -0.065 3.255 1.00 94.50 88 GLU A C 1
ATOM 666 O O . GLU A 1 88 ? 6.519 0.896 3.788 1.00 94.50 88 GLU A O 1
ATOM 671 N N . GLN A 1 89 ? 8.390 -0.216 3.306 1.00 95.38 89 GLN A N 1
ATOM 672 C CA . GLN A 1 89 ? 9.268 0.663 4.083 1.00 95.38 89 GLN A CA 1
ATOM 673 C C . GLN A 1 89 ? 9.717 1.910 3.316 1.00 95.38 89 GLN A C 1
ATOM 675 O O . GLN A 1 89 ? 10.142 2.884 3.933 1.00 95.38 89 GLN A O 1
ATOM 680 N N . ASN A 1 90 ? 9.661 1.893 1.981 1.00 96.19 90 ASN A N 1
ATOM 681 C CA . ASN A 1 90 ? 10.187 2.979 1.150 1.00 96.19 90 ASN A CA 1
ATOM 682 C C . ASN A 1 90 ? 9.225 3.467 0.056 1.00 96.19 90 ASN A C 1
ATOM 684 O O . ASN A 1 90 ? 9.591 4.388 -0.674 1.00 96.19 90 ASN A O 1
ATOM 688 N N . TRP A 1 91 ? 8.005 2.925 -0.052 1.00 96.00 91 TRP A N 1
ATOM 689 C CA . TRP A 1 91 ? 7.028 3.344 -1.067 1.00 96.00 91 TRP A CA 1
ATOM 690 C C . TRP A 1 91 ? 6.732 4.850 -1.035 1.00 96.00 91 TRP A C 1
ATOM 692 O O . TRP A 1 91 ? 6.504 5.430 -2.091 1.00 96.00 91 TRP A O 1
ATOM 702 N N . GLU A 1 92 ? 6.790 5.505 0.131 1.00 95.38 92 GLU A N 1
ATOM 703 C CA . GLU A 1 92 ? 6.564 6.953 0.256 1.00 95.38 92 GLU A CA 1
ATOM 704 C C . GLU A 1 92 ? 7.574 7.754 -0.581 1.00 95.38 92 GLU A C 1
ATOM 706 O O . GLU A 1 92 ? 7.199 8.714 -1.252 1.00 95.38 92 GLU A O 1
ATOM 711 N N . LYS A 1 93 ? 8.843 7.319 -0.625 1.00 95.19 93 LYS A N 1
ATOM 712 C CA . LYS A 1 93 ? 9.880 7.957 -1.452 1.00 95.19 93 LYS A CA 1
ATOM 713 C C . LYS A 1 93 ? 9.576 7.806 -2.941 1.00 95.19 93 LYS A C 1
ATOM 715 O O . LYS A 1 93 ? 9.739 8.753 -3.705 1.00 95.19 93 LYS A O 1
ATOM 720 N N . TYR A 1 94 ? 9.103 6.627 -3.347 1.00 94.81 94 TYR A N 1
ATOM 721 C CA . TYR A 1 94 ? 8.686 6.368 -4.726 1.00 94.81 94 TYR A CA 1
ATOM 722 C C . TYR A 1 94 ? 7.440 7.180 -5.097 1.00 94.81 94 TYR A C 1
ATOM 724 O O . TYR A 1 94 ? 7.394 7.750 -6.183 1.00 94.81 94 TYR A O 1
ATOM 732 N N . SER A 1 95 ? 6.468 7.297 -4.190 1.00 93.69 95 SER A N 1
ATOM 733 C CA . SER A 1 95 ? 5.266 8.117 -4.374 1.00 93.69 95 SER A CA 1
ATOM 734 C C . SER A 1 95 ? 5.612 9.595 -4.554 1.00 93.69 95 SER A C 1
ATOM 736 O O . SER A 1 95 ? 5.159 10.235 -5.504 1.00 93.69 95 SER A O 1
ATOM 738 N N . GLN A 1 96 ? 6.503 10.124 -3.710 1.00 91.69 96 GLN A N 1
ATOM 739 C CA . GLN A 1 96 ? 7.013 11.487 -3.845 1.00 91.69 96 GLN A CA 1
ATOM 740 C C . GLN A 1 96 ? 7.747 11.685 -5.171 1.00 91.69 96 GLN A C 1
ATOM 742 O O . GLN A 1 96 ? 7.479 12.660 -5.867 1.00 91.69 96 GLN A O 1
ATOM 747 N N . ALA A 1 97 ? 8.634 10.766 -5.559 1.00 89.81 97 ALA A N 1
ATOM 748 C CA . ALA A 1 97 ? 9.351 10.850 -6.831 1.00 89.81 97 ALA A CA 1
ATOM 749 C C . ALA A 1 97 ? 8.417 10.793 -8.044 1.00 89.81 97 ALA A C 1
ATOM 751 O O . ALA A 1 97 ? 8.661 11.492 -9.027 1.00 89.81 97 ALA A O 1
ATOM 752 N N . ASN A 1 98 ? 7.342 10.006 -7.946 1.00 88.75 98 ASN A N 1
ATOM 753 C CA . ASN A 1 98 ? 6.293 9.934 -8.951 1.00 88.75 98 ASN A CA 1
ATOM 754 C C . ASN A 1 98 ? 5.539 11.272 -9.050 1.00 88.75 98 ASN A C 1
ATOM 756 O O . ASN A 1 98 ? 5.388 11.801 -10.140 1.00 88.75 98 ASN A O 1
ATOM 760 N N . GLY A 1 99 ? 5.117 11.867 -7.926 1.00 77.56 99 GLY A N 1
ATOM 761 C CA . GLY A 1 99 ? 4.333 13.113 -7.907 1.00 77.56 99 GLY A CA 1
ATOM 762 C C . GLY A 1 99 ? 5.122 14.418 -8.101 1.00 77.56 99 GLY A C 1
ATOM 763 O O . GLY A 1 99 ? 4.545 15.419 -8.516 1.00 77.56 99 GLY A O 1
ATOM 764 N N . SER A 1 100 ? 6.428 14.435 -7.821 1.00 56.59 100 SER A N 1
ATOM 765 C CA . SER A 1 100 ? 7.244 15.667 -7.779 1.00 56.59 100 SER A CA 1
ATOM 766 C C . SER A 1 100 ? 7.837 16.082 -9.126 1.00 56.59 100 SER A C 1
ATOM 768 O O . SER A 1 100 ? 8.752 16.903 -9.157 1.00 56.59 100 SER A O 1
ATOM 770 N N . SER A 1 101 ? 7.416 15.492 -10.246 1.00 48.53 101 SER A N 1
ATOM 771 C CA . SER A 1 101 ? 8.168 15.653 -11.484 1.00 48.53 101 SER A CA 1
ATOM 772 C C . SER A 1 101 ? 7.288 15.780 -12.725 1.00 48.53 101 SER A C 1
ATOM 774 O O . SER A 1 101 ? 6.620 14.820 -13.095 1.00 48.53 101 SER A O 1
ATOM 776 N N . PRO A 1 102 ? 7.336 16.935 -13.415 1.00 49.66 102 PRO A N 1
ATOM 777 C CA . PRO A 1 102 ? 6.980 17.026 -14.826 1.00 49.66 102 PRO A CA 1
ATOM 778 C C . PRO A 1 102 ? 8.088 16.469 -15.743 1.00 49.66 102 PRO A C 1
ATOM 780 O O . PRO A 1 102 ? 7.858 16.306 -16.931 1.00 49.66 102 PRO A O 1
ATOM 783 N N . GLU A 1 103 ? 9.274 16.118 -15.230 1.00 50.47 103 GLU A N 1
ATOM 784 C CA . GLU A 1 103 ? 10.395 15.599 -16.039 1.00 50.47 103 GLU A CA 1
ATOM 785 C C . GLU A 1 103 ? 10.161 14.218 -16.693 1.00 50.47 103 GLU A C 1
ATOM 787 O O . GLU A 1 103 ? 10.715 14.006 -17.774 1.00 50.47 103 GLU A O 1
ATOM 792 N N . PRO A 1 104 ? 9.328 13.283 -16.165 1.00 51.28 104 PRO A N 1
ATOM 793 C CA . PRO A 1 104 ? 8.959 12.093 -16.921 1.00 51.28 104 PRO A CA 1
ATOM 794 C C . PRO A 1 104 ? 8.198 12.492 -18.184 1.00 51.28 104 PRO A C 1
ATOM 796 O O . PRO A 1 104 ? 8.248 11.768 -19.171 1.00 51.28 104 PRO A O 1
ATOM 799 N N . ALA A 1 105 ? 7.528 13.653 -18.178 1.00 48.69 105 ALA A N 1
ATOM 800 C CA . ALA A 1 105 ? 6.831 14.136 -19.349 1.00 48.69 105 ALA A CA 1
ATOM 801 C C . ALA A 1 105 ? 7.816 14.474 -20.465 1.00 48.69 105 ALA A C 1
ATOM 803 O O . ALA A 1 105 ? 7.529 14.084 -21.571 1.00 48.69 105 ALA A O 1
ATOM 804 N N . GLU A 1 106 ? 8.986 15.079 -20.240 1.00 51.78 106 GLU A N 1
ATOM 805 C CA . GLU A 1 106 ? 9.898 15.395 -21.358 1.00 51.78 106 GLU A CA 1
ATOM 806 C C . GLU A 1 106 ? 10.679 14.173 -21.874 1.00 51.78 106 GLU A C 1
ATOM 808 O O . GLU A 1 106 ? 10.816 14.006 -23.085 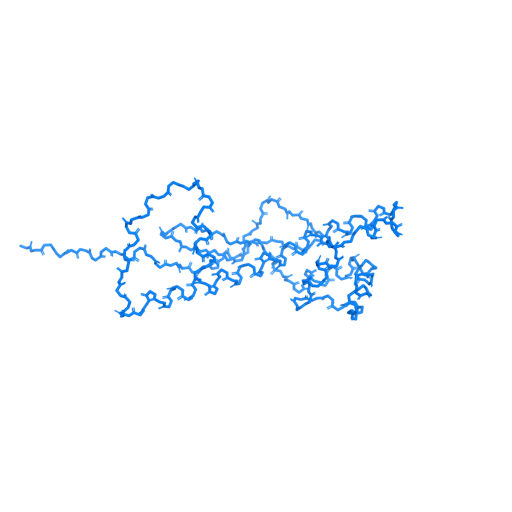1.00 51.78 106 GLU A O 1
ATOM 813 N N . GLN A 1 107 ? 11.146 13.278 -20.990 1.00 57.50 107 GLN A N 1
ATOM 814 C CA . GLN A 1 107 ? 11.897 12.078 -21.402 1.00 57.50 107 GLN A CA 1
ATOM 815 C C . GLN A 1 107 ? 11.000 10.983 -22.009 1.00 57.50 107 GLN A C 1
ATOM 817 O O . GLN A 1 107 ? 11.471 10.156 -22.791 1.00 57.50 107 GLN A O 1
ATOM 822 N N . PHE A 1 108 ? 9.708 10.988 -21.672 1.00 60.50 108 PHE A N 1
ATOM 823 C CA . PHE A 1 108 ? 8.721 10.019 -22.151 1.00 60.50 108 PHE A CA 1
ATOM 824 C C . PHE A 1 108 ? 7.532 10.691 -22.851 1.00 60.50 108 PHE A C 1
ATOM 826 O O . PHE A 1 108 ? 6.469 10.082 -22.983 1.00 60.50 108 PHE A O 1
ATOM 833 N N . MET A 1 109 ? 7.692 11.934 -23.322 1.00 51.25 109 MET A N 1
ATOM 834 C CA . MET A 1 109 ? 6.654 12.670 -24.055 1.00 51.25 109 MET A CA 1
ATOM 835 C C . MET A 1 109 ? 6.322 11.894 -25.329 1.00 51.25 109 MET A C 1
ATOM 837 O O . MET A 1 109 ? 7.116 11.841 -26.265 1.00 51.25 109 MET A O 1
ATOM 841 N N . GLY A 1 110 ? 5.154 11.248 -25.342 1.00 61.88 110 GLY A N 1
ATOM 842 C CA . GLY A 1 110 ? 4.702 10.376 -26.432 1.00 61.88 110 GLY A CA 1
ATOM 843 C C . GLY A 1 110 ? 4.737 8.874 -26.127 1.00 61.88 110 GLY A C 1
ATOM 844 O O . GLY A 1 110 ? 4.176 8.100 -26.900 1.00 61.88 110 GLY A O 1
ATOM 845 N N . ASP A 1 111 ? 5.308 8.442 -24.998 1.00 74.38 111 ASP A N 1
ATOM 846 C CA . ASP A 1 111 ? 5.223 7.050 -24.551 1.00 74.38 111 ASP A CA 1
ATOM 847 C C . ASP A 1 111 ? 3.936 6.830 -23.738 1.00 74.38 111 ASP A C 1
ATOM 849 O O . ASP A 1 111 ? 3.867 7.003 -22.514 1.00 74.38 111 ASP A O 1
ATOM 853 N N . ALA A 1 112 ? 2.884 6.426 -24.453 1.00 77.69 112 ALA A N 1
ATOM 854 C CA . ALA A 1 112 ? 1.584 6.098 -23.875 1.00 77.69 112 ALA A CA 1
ATOM 855 C C . ALA A 1 112 ? 1.673 5.030 -22.768 1.00 77.69 112 ALA A C 1
ATOM 857 O O . ALA A 1 112 ? 0.852 5.029 -21.849 1.00 77.69 112 ALA A O 1
ATOM 858 N N . LYS A 1 113 ? 2.677 4.142 -22.814 1.00 80.69 113 LYS A N 1
ATOM 859 C CA . LYS A 1 113 ? 2.882 3.120 -21.787 1.00 80.69 113 LYS A CA 1
ATOM 860 C C . LYS A 1 113 ? 3.366 3.752 -20.486 1.00 80.69 113 LYS A C 1
ATOM 862 O O . LYS A 1 113 ? 2.795 3.465 -19.442 1.00 80.69 113 LYS A O 1
ATOM 867 N N . MET A 1 114 ? 4.357 4.639 -20.540 1.00 78.25 114 MET A N 1
ATOM 868 C CA . MET A 1 114 ? 4.895 5.297 -19.341 1.00 78.25 114 MET A CA 1
ATOM 869 C C . MET A 1 114 ? 3.864 6.216 -18.676 1.00 78.25 114 MET A C 1
ATOM 871 O O . MET A 1 114 ? 3.771 6.255 -17.451 1.00 78.25 114 MET A O 1
ATOM 875 N N . THR A 1 115 ? 3.017 6.883 -19.468 1.00 78.25 115 THR A N 1
ATOM 876 C CA . THR A 1 115 ? 1.903 7.687 -18.930 1.00 78.25 115 THR A CA 1
ATOM 877 C C . THR A 1 115 ? 0.870 6.815 -18.209 1.00 78.25 115 THR A C 1
ATOM 879 O O . THR A 1 115 ? 0.396 7.178 -17.133 1.00 78.25 115 THR A O 1
ATOM 882 N N . ALA A 1 116 ? 0.545 5.639 -18.757 1.00 83.25 116 ALA A N 1
ATOM 883 C CA . ALA A 1 116 ? -0.327 4.686 -18.075 1.00 83.25 116 ALA A CA 1
ATOM 884 C C . ALA A 1 116 ? 0.305 4.173 -16.769 1.00 83.25 116 ALA A C 1
ATOM 886 O O . ALA A 1 116 ? -0.366 4.125 -15.744 1.00 83.25 116 ALA A O 1
ATOM 887 N N . GLN A 1 117 ? 1.605 3.863 -16.774 1.00 87.25 117 GLN A N 1
ATOM 888 C CA . GLN A 1 117 ? 2.327 3.403 -15.581 1.00 87.25 117 GLN A CA 1
ATOM 889 C C . GLN A 1 117 ? 2.389 4.465 -14.482 1.00 87.25 117 GLN A C 1
ATOM 891 O O . GLN A 1 117 ? 2.229 4.129 -13.311 1.00 87.25 117 GLN A O 1
ATOM 896 N N . TYR A 1 118 ? 2.552 5.741 -14.843 1.00 86.62 118 TYR A N 1
ATOM 897 C CA . TYR A 1 118 ? 2.431 6.854 -13.902 1.00 86.62 118 TYR A CA 1
ATOM 898 C C . TYR A 1 118 ? 1.074 6.827 -13.186 1.00 86.62 118 TYR A C 1
ATOM 900 O O . TYR A 1 118 ? 1.035 6.839 -11.955 1.00 86.62 118 TYR A O 1
ATOM 908 N N . GLY A 1 119 ? -0.025 6.750 -13.947 1.00 84.81 119 GLY A N 1
ATOM 909 C CA . GLY A 1 119 ? -1.382 6.728 -13.398 1.00 84.81 119 GLY A CA 1
ATOM 910 C C . GLY A 1 119 ? -1.641 5.495 -12.531 1.00 84.81 119 GLY A C 1
ATOM 911 O O . GLY A 1 119 ? -2.120 5.621 -11.405 1.00 84.81 119 GLY A O 1
ATOM 912 N N . ASP A 1 120 ? -1.241 4.316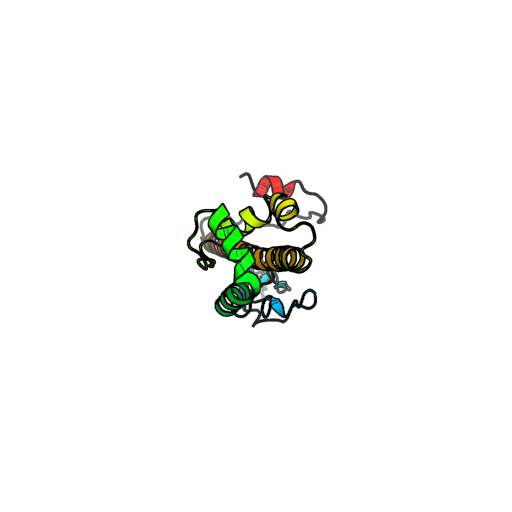 -13.013 1.00 88.44 120 ASP A N 1
ATOM 913 C CA . ASP A 1 120 ? -1.390 3.060 -12.279 1.00 88.44 120 ASP A CA 1
ATOM 914 C C . ASP A 1 120 ? -0.575 3.101 -10.959 1.00 88.44 120 ASP A C 1
ATOM 916 O O . ASP A 1 120 ? -1.019 2.580 -9.933 1.00 88.44 120 ASP A O 1
ATOM 920 N N . LEU A 1 121 ? 0.595 3.754 -10.934 1.00 91.06 121 LEU A N 1
ATOM 921 C CA . LEU A 1 121 ? 1.394 3.934 -9.715 1.00 91.06 121 LEU A CA 1
ATOM 922 C C . LEU A 1 121 ? 0.832 4.987 -8.758 1.00 91.06 121 LEU A C 1
ATOM 924 O O . LEU A 1 121 ? 0.923 4.790 -7.548 1.00 91.06 121 LEU A O 1
ATOM 928 N N . VAL A 1 122 ? 0.224 6.071 -9.254 1.00 89.06 122 VAL A N 1
ATOM 929 C CA . VAL A 1 122 ? -0.507 7.023 -8.395 1.00 89.06 122 VAL A CA 1
ATOM 930 C C . VAL A 1 122 ? -1.599 6.284 -7.622 1.00 89.06 122 VAL A C 1
ATOM 932 O O . VAL A 1 122 ? -1.673 6.405 -6.399 1.00 89.06 122 VAL A O 1
ATOM 935 N N . SER A 1 123 ? -2.387 5.460 -8.314 1.00 89.19 123 SER A N 1
ATOM 936 C CA . SER A 1 123 ? -3.431 4.643 -7.690 1.00 89.19 123 SER A CA 1
ATOM 937 C C . SER A 1 123 ? -2.853 3.635 -6.691 1.00 89.19 123 SER A C 1
ATOM 939 O O . SER A 1 123 ? -3.355 3.526 -5.574 1.00 89.19 123 SER A O 1
ATOM 941 N N . PHE A 1 124 ? -1.761 2.942 -7.043 1.00 93.38 124 PHE A N 1
ATOM 942 C CA . PHE A 1 124 ? -1.077 2.016 -6.132 1.00 93.38 124 PHE A CA 1
ATOM 943 C C . PHE A 1 124 ? -0.627 2.699 -4.831 1.00 93.38 124 PHE A C 1
ATOM 945 O O . PHE A 1 124 ? -0.914 2.207 -3.739 1.00 93.38 124 PHE A O 1
ATOM 952 N N . PHE A 1 125 ? 0.056 3.843 -4.933 1.00 94.19 125 PHE A N 1
ATOM 953 C CA . PHE A 1 125 ? 0.543 4.573 -3.764 1.00 94.19 125 PHE A CA 1
ATOM 954 C C . PHE A 1 125 ? -0.586 5.192 -2.935 1.00 94.19 125 PHE A C 1
ATOM 956 O O . PHE A 1 125 ? -0.426 5.320 -1.723 1.00 94.19 125 PHE A O 1
ATOM 963 N N . GLY A 1 126 ? -1.730 5.516 -3.547 1.00 92.06 126 GLY A N 1
ATOM 964 C CA . GLY A 1 126 ? -2.933 5.934 -2.824 1.00 92.06 126 GLY A CA 1
ATOM 965 C C . GLY A 1 126 ? -3.412 4.870 -1.834 1.00 92.06 126 GLY A C 1
ATOM 966 O O . GLY A 1 126 ? -3.601 5.166 -0.658 1.00 92.06 126 GLY A O 1
ATOM 967 N N . VAL A 1 127 ? -3.492 3.608 -2.268 1.00 92.81 127 VAL A N 1
ATOM 968 C CA . VAL A 1 127 ? -3.890 2.485 -1.396 1.00 92.81 127 VA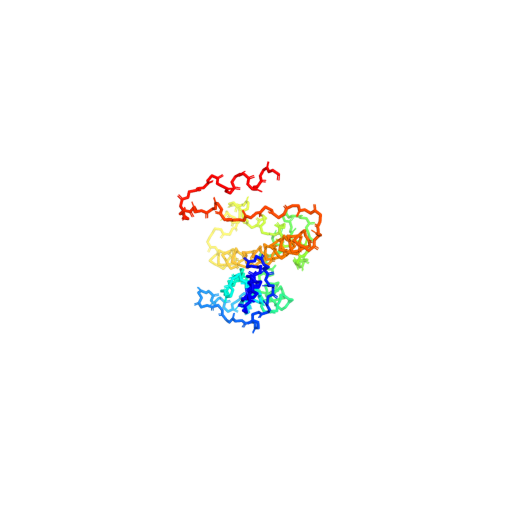L A CA 1
ATOM 969 C C . VAL A 1 127 ? -2.852 2.223 -0.291 1.00 92.81 127 VAL A C 1
ATOM 971 O O . VAL A 1 127 ? -3.205 1.866 0.834 1.00 92.81 127 VAL A O 1
ATOM 974 N N . CYS A 1 128 ? -1.559 2.424 -0.574 1.00 94.00 128 CYS A N 1
ATOM 975 C CA . CYS A 1 128 ? -0.513 2.354 0.453 1.00 94.00 128 CYS A CA 1
ATOM 976 C C . CYS A 1 128 ? -0.673 3.446 1.528 1.00 94.00 128 CYS A C 1
ATOM 978 O O . CYS A 1 128 ? -0.486 3.163 2.716 1.00 94.00 128 CYS A O 1
ATOM 980 N N . GLU A 1 129 ? -1.031 4.674 1.136 1.00 94.00 129 GLU A N 1
ATOM 981 C CA . GLU A 1 129 ? -1.299 5.757 2.091 1.00 94.00 129 GLU A CA 1
ATOM 982 C C . GLU A 1 129 ? -2.560 5.477 2.912 1.00 94.00 129 GLU A C 1
ATOM 984 O O . GLU A 1 129 ? -2.550 5.681 4.123 1.00 94.00 129 GLU A O 1
ATOM 989 N N . ASP A 1 130 ? -3.608 4.929 2.303 1.00 92.31 130 ASP A N 1
ATOM 990 C CA . ASP A 1 130 ? -4.829 4.523 3.003 1.00 92.31 130 ASP A CA 1
ATOM 991 C C . ASP A 1 130 ? -4.556 3.473 4.095 1.00 92.31 130 ASP A C 1
ATOM 993 O O . ASP A 1 130 ? -5.026 3.602 5.230 1.00 92.31 130 ASP A O 1
ATOM 997 N N . GLU A 1 131 ? -3.716 2.470 3.818 1.00 92.12 131 GLU A N 1
ATOM 998 C CA . GLU A 1 131 ? -3.257 1.505 4.828 1.00 92.12 131 GLU A CA 1
ATOM 999 C C . GLU A 1 131 ? -2.460 2.206 5.954 1.00 92.12 131 GLU A C 1
ATOM 1001 O O . GLU A 1 131 ? -2.650 1.923 7.143 1.00 92.12 131 GLU A O 1
ATOM 1006 N N . ASN A 1 132 ? -1.615 3.187 5.619 1.00 92.06 132 ASN A N 1
ATOM 1007 C CA . ASN A 1 132 ? -0.890 3.995 6.603 1.00 92.06 132 ASN A CA 1
ATOM 1008 C C . ASN A 1 132 ? -1.840 4.833 7.484 1.00 92.06 132 ASN A C 1
ATOM 1010 O O . ASN A 1 132 ? -1.678 4.898 8.709 1.00 92.06 132 ASN A O 1
ATOM 1014 N N . LEU A 1 133 ? -2.863 5.446 6.886 1.00 91.06 133 LEU A N 1
ATOM 1015 C CA . LEU A 1 133 ? -3.915 6.192 7.577 1.00 91.06 133 LEU A CA 1
ATOM 1016 C C . LEU A 1 133 ? -4.736 5.284 8.492 1.00 91.06 133 LEU A C 1
ATOM 1018 O O . LEU A 1 133 ? -4.986 5.651 9.643 1.00 91.06 133 LEU A O 1
ATOM 1022 N N . ASN A 1 134 ? -5.072 4.076 8.040 1.00 90.06 134 ASN A N 1
ATOM 1023 C CA . ASN A 1 134 ? -5.755 3.072 8.850 1.00 90.06 134 ASN A CA 1
ATOM 1024 C C . ASN A 1 134 ? -4.961 2.746 10.117 1.00 90.06 134 ASN A C 1
ATOM 1026 O O . ASN A 1 134 ? -5.512 2.813 11.217 1.00 90.06 134 ASN A O 1
ATOM 1030 N N . ARG A 1 135 ? -3.650 2.493 10.006 1.00 90.56 135 ARG A N 1
ATOM 1031 C CA . ARG A 1 135 ? -2.783 2.269 11.179 1.00 90.56 135 ARG A CA 1
ATOM 1032 C C . ARG A 1 135 ? -2.775 3.460 12.139 1.00 90.56 135 ARG A C 1
ATOM 1034 O O . ARG A 1 135 ? -2.863 3.274 13.354 1.00 90.56 135 ARG A O 1
ATOM 1041 N N . LYS A 1 136 ? -2.714 4.691 11.616 1.00 89.81 136 LYS A N 1
ATOM 1042 C CA . LYS A 1 136 ? -2.775 5.922 12.428 1.00 89.81 136 LYS A CA 1
ATOM 1043 C C . LYS A 1 136 ? -4.121 6.047 13.156 1.00 89.81 136 LYS A C 1
ATOM 1045 O O . LYS A 1 136 ? -4.139 6.407 14.335 1.00 89.81 136 LYS A O 1
ATOM 1050 N N . ILE A 1 137 ? -5.234 5.735 12.487 1.00 86.31 137 ILE A N 1
ATOM 1051 C CA . ILE A 1 137 ? -6.581 5.741 13.078 1.00 86.31 137 ILE A CA 1
ATOM 1052 C C . ILE A 1 137 ? -6.679 4.701 14.192 1.00 86.31 137 ILE A C 1
ATOM 1054 O O . ILE A 1 137 ? -7.094 5.042 15.299 1.00 86.31 137 ILE A O 1
ATOM 1058 N N . LEU A 1 138 ? -6.253 3.464 13.934 1.00 85.44 138 LEU A N 1
ATOM 1059 C CA . LEU A 1 138 ? -6.306 2.378 14.912 1.00 85.44 138 LEU A CA 1
ATOM 1060 C C . LEU A 1 138 ? -5.498 2.707 16.168 1.00 85.44 138 LEU A C 1
ATOM 1062 O O . LEU A 1 138 ? -6.028 2.609 17.272 1.00 85.44 138 LEU A O 1
ATOM 1066 N N . LYS A 1 139 ? -4.282 3.242 16.011 1.00 86.38 139 LYS A N 1
ATOM 1067 C CA . LYS A 1 139 ? -3.465 3.709 17.140 1.00 86.38 139 LYS A CA 1
ATOM 1068 C C . LYS A 1 139 ? -4.173 4.789 17.966 1.00 86.38 139 LYS A C 1
ATOM 1070 O O . LYS A 1 139 ? -4.125 4.764 19.194 1.00 86.38 139 LYS A O 1
ATOM 1075 N N . LYS A 1 140 ? -4.852 5.744 17.317 1.00 84.12 140 LYS A N 1
ATOM 1076 C CA . LYS A 1 140 ? -5.633 6.780 18.019 1.00 84.12 140 LYS A CA 1
ATOM 1077 C C . LYS A 1 140 ? -6.841 6.191 18.752 1.00 84.12 140 LYS A C 1
ATOM 1079 O O . LYS A 1 140 ? -7.131 6.621 19.867 1.00 84.12 140 LYS A O 1
ATOM 1084 N N . VAL A 1 141 ? -7.534 5.221 18.153 1.00 81.56 141 VAL A N 1
ATOM 1085 C CA . VAL A 1 141 ? -8.659 4.511 18.783 1.00 81.56 141 VAL A CA 1
ATOM 1086 C C . VAL A 1 141 ? -8.187 3.744 20.017 1.00 81.56 141 VAL A C 1
ATOM 1088 O O . VAL A 1 141 ? -8.789 3.885 21.079 1.00 81.56 141 VAL A O 1
ATOM 1091 N N . GLU A 1 142 ? -7.081 3.007 19.920 1.00 81.06 142 GLU A N 1
ATOM 1092 C CA . GLU A 1 142 ? -6.474 2.294 21.049 1.00 81.06 142 GLU A CA 1
ATOM 1093 C C . GLU A 1 142 ? -6.099 3.241 22.189 1.00 81.06 142 GLU A C 1
ATOM 1095 O O . GLU A 1 142 ? -6.476 3.004 23.336 1.00 81.06 142 GLU A O 1
ATOM 1100 N N . GLN A 1 143 ? -5.429 4.356 21.877 1.00 81.31 143 GLN A N 1
ATOM 1101 C CA . GLN A 1 143 ? -5.091 5.381 22.864 1.00 81.31 143 GLN A CA 1
ATOM 1102 C C . GLN A 1 143 ? -6.343 5.937 23.548 1.00 81.31 143 GLN A C 1
ATOM 1104 O O . GLN A 1 143 ? -6.389 6.019 24.774 1.00 81.31 143 GLN A O 1
ATOM 1109 N N . LYS A 1 144 ? -7.385 6.292 22.786 1.00 80.38 144 LYS A N 1
ATOM 1110 C CA . LYS A 1 144 ? -8.638 6.797 23.365 1.00 80.38 144 LYS A CA 1
ATOM 1111 C C . LYS A 1 144 ? -9.330 5.758 24.242 1.00 80.38 144 LYS A C 1
ATOM 1113 O O . LYS A 1 144 ? -9.745 6.093 25.348 1.00 80.38 144 LYS A O 1
ATOM 1118 N N . ASN A 1 145 ? -9.417 4.510 23.791 1.00 73.62 145 ASN A N 1
ATOM 1119 C CA . ASN A 1 145 ? -10.008 3.426 24.572 1.00 73.62 145 ASN A CA 1
ATOM 1120 C C . ASN A 1 145 ? -9.220 3.147 25.857 1.00 73.62 145 ASN A C 1
ATOM 1122 O O . ASN A 1 145 ? -9.827 2.868 26.888 1.00 73.62 145 ASN A O 1
ATOM 1126 N N . PHE A 1 146 ? -7.890 3.262 25.825 1.00 76.62 146 PHE A N 1
ATOM 1127 C CA . PHE A 1 146 ? -7.055 3.189 27.020 1.00 76.62 146 PHE A CA 1
ATOM 1128 C C . PHE A 1 146 ? -7.421 4.295 28.018 1.00 76.62 146 PHE A C 1
ATOM 1130 O O . PHE A 1 146 ? -7.754 3.989 29.160 1.00 76.62 146 PHE A O 1
ATOM 1137 N N . TRP A 1 147 ? -7.465 5.560 27.583 1.00 68.81 147 TRP A N 1
ATOM 1138 C CA . TRP A 1 147 ? -7.834 6.689 28.450 1.00 68.81 147 TRP A CA 1
ATOM 1139 C C . TRP A 1 147 ? -9.250 6.573 29.026 1.00 68.81 147 TRP A C 1
ATOM 1141 O O . TRP A 1 147 ? -9.463 6.907 30.188 1.00 68.81 147 TRP A O 1
ATOM 1151 N N . LEU A 1 148 ? -10.208 6.047 28.257 1.00 66.81 148 LEU A N 1
ATOM 1152 C CA . LEU A 1 148 ? -11.578 5.804 28.724 1.00 66.81 148 LEU A CA 1
ATOM 1153 C C . LEU A 1 148 ? -11.672 4.703 29.795 1.00 66.81 148 LEU A C 1
ATOM 1155 O O . LEU A 1 148 ? -12.641 4.678 30.555 1.00 66.81 148 LEU A O 1
ATOM 1159 N N . LYS A 1 149 ? -10.679 3.807 29.869 1.00 64.69 149 LYS A N 1
ATOM 1160 C CA . LYS A 1 149 ? -10.593 2.730 30.868 1.00 64.69 149 LYS A CA 1
ATOM 1161 C C . LYS A 1 149 ? -9.889 3.161 32.159 1.00 64.69 149 LYS A C 1
ATOM 1163 O O . LYS A 1 149 ? -9.990 2.441 33.149 1.00 64.69 149 LYS A O 1
ATOM 1168 N N . ILE A 1 150 ? -9.225 4.322 32.190 1.00 57.34 150 ILE A N 1
ATOM 1169 C CA . ILE A 1 150 ? -8.573 4.844 33.401 1.00 57.34 150 ILE A CA 1
ATOM 1170 C C . ILE A 1 150 ? -9.634 5.473 34.326 1.00 57.34 150 ILE A C 1
ATOM 1172 O O . ILE A 1 150 ? -10.235 6.483 33.958 1.00 57.34 150 ILE A O 1
ATOM 1176 N N . PRO A 1 151 ? -9.843 4.959 35.556 1.00 50.53 151 PRO A N 1
ATOM 1177 C CA . PRO A 1 151 ? -10.895 5.434 36.468 1.00 50.53 151 PRO A CA 1
ATOM 1178 C C . PRO A 1 151 ? -10.746 6.886 36.961 1.00 50.53 151 PRO A C 1
ATOM 1180 O O . PRO A 1 151 ? -11.660 7.410 37.590 1.00 50.53 151 PRO A O 1
ATOM 1183 N N . LEU A 1 152 ? -9.596 7.523 36.715 1.00 43.81 152 LEU A N 1
ATOM 1184 C CA . LEU A 1 152 ? -9.197 8.817 37.285 1.00 43.81 152 LEU A CA 1
ATOM 1185 C C . LEU A 1 152 ? -9.364 10.018 36.341 1.00 43.81 152 LEU A C 1
ATOM 1187 O O . LEU A 1 152 ? -9.253 11.155 36.794 1.00 43.81 152 LEU A O 1
ATOM 1191 N N . VAL A 1 153 ? -9.667 9.809 35.056 1.00 43.53 153 VAL A N 1
ATOM 1192 C CA . VAL A 1 153 ? -10.049 10.921 34.175 1.00 43.53 153 VAL A CA 1
ATOM 1193 C C . VAL A 1 153 ? -11.536 11.165 34.399 1.00 43.53 153 VAL A C 1
ATOM 1195 O O . VAL A 1 153 ? -12.367 10.363 33.969 1.00 43.53 153 VAL A O 1
ATOM 1198 N N . GLN A 1 154 ? -11.881 12.241 35.118 1.00 37.44 154 GLN A N 1
ATOM 1199 C CA . GLN A 1 154 ? -13.261 12.723 35.224 1.00 37.44 154 GLN A CA 1
ATOM 1200 C C . GLN A 1 154 ? -13.912 12.639 33.843 1.00 37.44 154 GLN A C 1
ATOM 1202 O O . GLN A 1 154 ? -13.444 13.249 32.883 1.00 37.44 154 GLN A O 1
ATOM 1207 N N . ARG A 1 155 ? -14.959 11.813 33.749 1.00 42.25 155 ARG A N 1
ATOM 1208 C CA . ARG A 1 155 ? -15.692 11.526 32.518 1.00 42.25 155 ARG A CA 1
ATOM 1209 C C . ARG A 1 155 ? -16.229 12.835 31.946 1.00 42.25 155 ARG A C 1
ATOM 1211 O O . ARG A 1 155 ? -17.303 13.284 32.340 1.00 42.25 155 ARG A O 1
ATOM 1218 N N . VAL A 1 156 ? -15.504 13.436 31.007 1.00 36.16 156 VAL A N 1
ATOM 1219 C CA . VAL A 1 156 ? -16.046 14.521 30.193 1.00 36.16 156 VAL A CA 1
ATOM 1220 C C . VAL A 1 156 ? -17.119 13.888 29.313 1.00 36.16 156 VAL A C 1
ATOM 1222 O O . VAL A 1 156 ? -16.844 13.135 28.381 1.00 36.16 156 VAL A O 1
ATOM 1225 N N . SER A 1 157 ? -18.372 14.106 29.696 1.00 39.53 157 SER A N 1
ATOM 1226 C CA . SER A 1 157 ? -19.547 13.647 28.967 1.00 39.53 157 SER A CA 1
ATOM 1227 C C . SER A 1 157 ? -19.613 14.355 27.613 1.00 39.53 157 SER A C 1
ATOM 1229 O O . SER A 1 157 ? -19.728 15.575 27.564 1.00 39.53 157 SER A O 1
ATOM 1231 N N . LEU A 1 158 ? -19.622 13.600 26.510 1.00 41.12 158 LEU A N 1
ATOM 1232 C CA . LEU A 1 158 ? -19.821 14.124 25.148 1.00 41.12 158 LEU A CA 1
ATOM 1233 C C . LEU A 1 158 ? -21.267 14.600 24.869 1.00 41.12 158 LEU A C 1
ATOM 1235 O O . LEU A 1 158 ? -21.644 14.788 23.719 1.00 41.12 158 LEU A O 1
ATOM 1239 N N . LYS A 1 159 ? -22.093 14.846 25.897 1.00 37.44 159 LYS A N 1
ATOM 1240 C CA . LYS A 1 159 ? -23.479 15.338 25.747 1.00 37.44 159 LYS A CA 1
ATOM 1241 C C . LYS A 1 159 ? -23.607 16.823 25.356 1.00 37.44 159 LYS A C 1
ATOM 1243 O O . LYS A 1 159 ? -24.673 17.397 25.530 1.00 37.44 159 LYS A O 1
ATOM 1248 N N . GLN A 1 160 ? -22.562 17.458 24.830 1.00 39.28 160 GLN A N 1
ATOM 1249 C CA . GLN A 1 160 ? -22.612 18.860 24.384 1.00 39.28 160 GLN A CA 1
ATOM 1250 C C . GLN A 1 160 ? -22.080 19.082 22.963 1.00 39.28 160 GLN A C 1
ATOM 1252 O O . GLN A 1 160 ? -21.703 20.195 22.614 1.00 39.28 160 GLN A O 1
ATOM 1257 N N . LEU A 1 161 ? -22.060 18.049 22.119 1.00 35.47 161 LEU A N 1
ATOM 1258 C CA . LEU A 1 161 ? -21.719 18.212 20.704 1.00 35.47 161 LEU A CA 1
ATOM 1259 C C . LEU A 1 161 ? -22.928 17.898 19.820 1.00 35.47 161 LEU A C 1
ATOM 1261 O O . LEU A 1 161 ? -22.911 16.946 19.048 1.00 35.47 161 LEU A O 1
ATOM 1265 N N . ASP A 1 162 ? -23.959 18.740 19.912 1.00 43.16 162 ASP A N 1
ATOM 1266 C CA . ASP A 1 162 ? -24.813 19.010 18.752 1.00 43.16 162 ASP A CA 1
ATOM 1267 C C . ASP A 1 162 ? -23.996 19.884 17.796 1.00 43.16 162 ASP A C 1
ATOM 1269 O O . ASP A 1 162 ? -23.990 21.112 17.892 1.00 43.16 162 ASP A O 1
ATOM 1273 N N . ILE A 1 163 ? -23.232 19.254 16.901 1.00 38.75 163 ILE A N 1
ATOM 1274 C CA . ILE A 1 163 ? -22.589 19.965 15.795 1.00 38.75 163 ILE A CA 1
ATOM 1275 C C . ILE A 1 163 ? -23.111 19.367 14.490 1.00 38.75 163 ILE A C 1
ATOM 1277 O O . ILE A 1 163 ? -22.759 18.232 14.157 1.00 38.75 163 ILE A O 1
ATOM 1281 N N . PRO A 1 164 ? -23.924 20.120 13.725 1.00 37.25 164 PRO A N 1
ATOM 1282 C CA . PRO A 1 164 ? -24.253 19.767 12.358 1.00 37.25 164 PRO A CA 1
ATOM 1283 C C . PRO A 1 164 ? -22.949 19.650 11.584 1.00 37.25 164 PRO A C 1
ATOM 1285 O O . PRO A 1 164 ? -22.098 20.541 11.620 1.00 37.25 164 PRO A O 1
ATOM 1288 N N . MET A 1 165 ? -22.782 18.523 10.911 1.00 42.12 165 MET A N 1
ATOM 1289 C CA . MET A 1 165 ? -21.558 18.129 10.236 1.00 42.12 165 MET A CA 1
ATOM 1290 C C . MET A 1 165 ? -21.335 18.954 8.957 1.00 42.12 165 MET A C 1
ATOM 1292 O O . MET A 1 165 ? -21.380 18.408 7.867 1.00 42.12 165 MET A O 1
ATOM 1296 N N . GLN A 1 166 ? -21.121 20.267 9.084 1.00 43.50 166 GLN A N 1
ATOM 1297 C CA . GLN A 1 166 ? -20.664 21.176 8.029 1.00 43.50 166 GLN A CA 1
ATOM 1298 C C . GLN A 1 166 ? -19.971 22.408 8.639 1.00 43.50 166 GLN A C 1
ATOM 1300 O O . GLN A 1 166 ? -20.588 23.458 8.779 1.00 43.50 166 GLN A O 1
ATOM 1305 N N . ASN A 1 167 ? -18.695 22.297 9.030 1.00 39.81 167 ASN A N 1
ATOM 1306 C CA . ASN A 1 167 ? -17.668 23.326 8.777 1.00 39.81 167 ASN A CA 1
ATOM 1307 C C . ASN A 1 167 ? -16.316 23.014 9.447 1.00 39.81 167 ASN A C 1
ATOM 1309 O O . ASN A 1 167 ? -16.202 22.644 10.614 1.00 39.81 167 ASN A O 1
ATOM 1313 N N . THR A 1 168 ? -15.266 23.262 8.677 1.00 45.94 168 THR A N 1
ATOM 1314 C CA . THR A 1 168 ? -13.840 22.906 8.781 1.00 45.94 168 THR A CA 1
ATOM 1315 C C . THR A 1 168 ? -13.033 23.497 9.953 1.00 45.94 168 THR A C 1
ATOM 1317 O O . THR A 1 168 ? -11.802 23.459 9.927 1.00 45.94 168 THR A O 1
ATOM 1320 N N . LYS A 1 169 ? -13.656 24.014 11.021 1.00 43.16 169 LYS A N 1
ATOM 1321 C CA . LYS A 1 169 ? -12.912 24.619 12.151 1.00 43.16 169 LYS A CA 1
ATOM 1322 C C . LYS A 1 169 ? -12.583 23.652 13.297 1.00 43.16 169 LYS A C 1
ATOM 1324 O O . LYS A 1 169 ? -11.528 23.808 13.905 1.00 43.16 169 LYS A O 1
ATOM 1329 N N . LEU A 1 170 ? -13.386 22.608 13.537 1.00 39.91 170 LEU A N 1
ATOM 1330 C CA . LEU A 1 170 ? -13.107 21.624 14.602 1.00 39.91 170 LEU A CA 1
ATOM 1331 C C . LEU A 1 170 ? -11.910 20.710 14.270 1.00 39.91 170 LEU A C 1
ATOM 1333 O O . LEU A 1 170 ? -11.146 20.335 15.156 1.00 39.91 170 LEU A O 1
ATOM 1337 N N . TYR A 1 171 ? -11.688 20.425 12.981 1.00 46.28 171 TYR A N 1
ATOM 1338 C CA . TYR A 1 171 ? -10.528 19.657 12.514 1.00 46.28 171 TYR A CA 1
ATOM 1339 C C . TYR A 1 171 ? -9.207 20.380 12.831 1.00 46.28 171 TYR A C 1
ATOM 1341 O O . TYR A 1 171 ? -8.244 19.749 13.249 1.00 46.28 171 TYR A O 1
ATOM 1349 N N . LYS A 1 172 ? -9.169 21.720 12.739 1.00 37.25 172 LYS A N 1
ATOM 1350 C CA . LYS A 1 172 ? -7.966 22.510 13.064 1.00 37.25 172 LYS A CA 1
ATOM 1351 C C . LYS A 1 172 ? -7.670 22.607 14.567 1.00 37.25 172 LYS A C 1
ATOM 1353 O O . LYS A 1 172 ? -6.507 22.760 14.917 1.00 37.25 172 LYS A O 1
ATOM 1358 N N . ALA A 1 173 ? -8.667 22.480 15.443 1.00 42.22 173 ALA A N 1
ATOM 1359 C CA . ALA A 1 173 ? -8.451 22.478 16.895 1.00 42.22 173 ALA A CA 1
ATOM 1360 C C . ALA A 1 173 ? -7.989 21.108 17.431 1.00 42.22 173 ALA A C 1
ATOM 1362 O O . ALA A 1 173 ? -7.261 21.054 18.412 1.00 42.22 173 ALA A O 1
ATOM 1363 N N . ILE A 1 174 ? -8.374 20.008 16.772 1.00 40.78 174 ILE A N 1
ATOM 1364 C CA . ILE A 1 174 ? -7.967 18.640 17.148 1.00 40.78 174 ILE A CA 1
ATOM 1365 C C . ILE A 1 174 ? -6.595 18.267 16.558 1.00 40.78 174 ILE A C 1
ATOM 1367 O O . ILE A 1 174 ? -5.923 17.375 17.066 1.00 40.78 174 ILE A O 1
ATOM 1371 N N . VAL A 1 175 ? -6.174 18.931 15.479 1.00 40.31 175 VAL A N 1
ATOM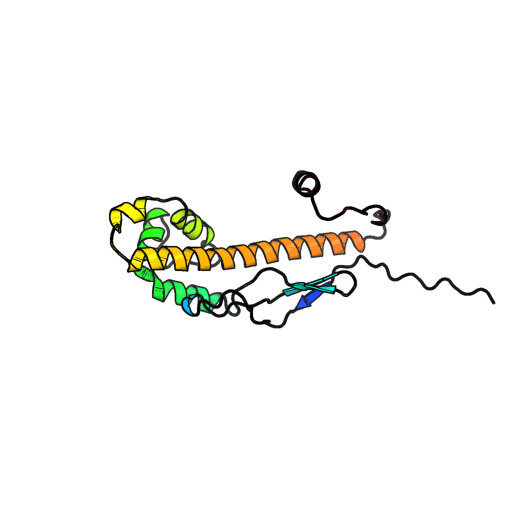 1372 C CA . VAL A 1 175 ? -4.885 18.669 14.815 1.00 40.31 175 VAL A CA 1
ATOM 1373 C C . VAL A 1 175 ? -3.730 19.496 15.404 1.00 40.31 175 VAL A C 1
ATOM 1375 O O . VAL A 1 175 ? -2.586 19.089 15.244 1.00 40.31 175 VAL A O 1
ATOM 1378 N N . ASN A 1 176 ? -4.003 20.591 16.127 1.00 38.38 176 ASN A N 1
ATOM 1379 C CA . ASN A 1 176 ? -2.971 21.499 16.659 1.00 38.38 176 ASN A CA 1
ATOM 1380 C C . ASN A 1 176 ? -2.983 21.668 18.199 1.00 38.38 176 ASN A C 1
ATOM 1382 O O . ASN A 1 176 ? -2.481 22.681 18.686 1.00 38.38 176 ASN A O 1
ATOM 1386 N N . ALA A 1 177 ? -3.549 20.724 18.959 1.00 38.41 177 ALA A N 1
ATOM 1387 C CA . ALA A 1 177 ? -3.512 20.706 20.430 1.00 38.41 177 ALA A CA 1
ATOM 1388 C C . ALA A 1 177 ? -2.870 19.419 20.958 1.00 38.41 177 ALA A C 1
ATOM 1390 O O . ALA A 1 177 ? -3.111 18.354 20.341 1.00 38.41 177 ALA A O 1
#

Foldseek 3Di:
DDDDPDPPPPQAQKDKDFPPFAFDPPDPPVQQAGKGQGIWIQHSNDTGTAFIAHPDQVVSLVSLCVLCQPVQQVQCVVQVHPRSPDDLVCLVSSLCSLPVDPPCCVVCVPVPSSVVNSVSSNVNVVNSVSVVVVVVVVVVSVVVNVVVPDPPPDPPDPPPPPDDPDDDPVVVVVVPD

Organism: NCBI:txid3030016

Sequence (177 aa):
MCAQPNPAATKNEIQVVSAGNVPTSNYYDPKLGKIVYKTALLVNGEKNYLFETFADPAAAFDAVKKRDAAYLSFLSKKIGEPEGSLSEQNWEKYSQANGSSPEPAEQFMGDAKMTAQYGDLVSFFGVCEDENLNRKILKKVEQKNFWLKIPLVQRVSLKQLDIPMQNTKLYKAIVNA

Radius of gyration: 22.22 Å; chains: 1; bounding box: 59×35×72 Å

Secondary structure (DSSP, 8-state):
--PPPP----TT--EEEEEEEEEPSS---TTT--EEEEEEEEETTEEEE---EESSHHHHHHHHHHHTHHHHHHHHHHHTPPTT---TTTHHHHHHHHHT-SHHHHHTTT-HHHHHHHHHHHHHHHHHHHHHHHHHHHHHHHHHHHHHH-TTS-----TT----S--THHHHHHH--

pLDDT: mean 73.39, std 20.68, range [34.0, 97.06]